Protein AF-A0A8E0IDE2-F1 (afdb_monomer)

Sequence (45 aa):
VDLKLNEEDILNWLQKGAQPSDTVRNLLGSKGIMQKYHEARFAKK

Secondary structure (DSSP, 8-state):
------HHHHHHHHHTT----HHHHHHHHHTTHHHHHHHHHHTT-

InterPro domains:
  IPR023803 Small ribosomal subunit protein bS16 domain superfamily [G3DSA:3.30.1320.10] (1-45)
  IPR023803 Small ribosomal subunit protein bS16 domain superfamily [SSF54565] (3-41)

Nearest PDB structures (foldseek):
  7p7u-assembly1_q  TM=1.012E+00  e=3.217E-03  Enterococcus faecalis
  8ced-assembly1_P  TM=9.354E-01  e=2.017E-03  Bacillus subtilis subsp. subtilis str. 168
  8cdv-assembly1_P  TM=9.435E-01  e=2.356E-03  Bacillus subtilis subsp. subtilis str. 168
  8p2f-assembly1_q  TM=9.431E-01  e=6.480E-03  Staphylococcus aureus subsp. aureus NCTC 8325
  8uu6-assembly1_p  TM=9.147E-01  e=8.184E-03  Listeria innocua

Mean predicted aligned error: 5.11 Å

Organism: NCBI:txid1256200

Structure (mmCIF, N/CA/C/O backbone):
data_AF-A0A8E0IDE2-F1
#
_e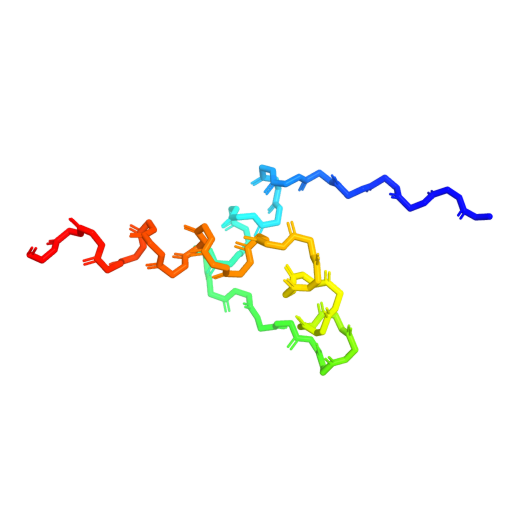ntry.id   AF-A0A8E0IDE2-F1
#
loop_
_atom_site.group_PDB
_atom_site.id
_atom_site.type_symbol
_atom_site.label_atom_id
_atom_site.label_alt_id
_atom_site.label_comp_id
_atom_site.label_asym_id
_atom_site.label_entity_id
_atom_site.label_seq_id
_atom_site.pdbx_PDB_ins_code
_atom_site.Cartn_x
_atom_site.Cartn_y
_atom_site.Cartn_z
_atom_site.occupancy
_atom_site.B_iso_or_equiv
_atom_site.auth_seq_id
_atom_site.auth_comp_id
_atom_site.auth_asym_id
_atom_site.auth_atom_id
_atom_site.pdbx_PDB_model_num
ATOM 1 N N . VAL A 1 1 ? 4.165 -7.980 -21.982 1.00 46.28 1 VAL A N 1
ATOM 2 C CA . VAL A 1 1 ? 4.529 -8.176 -20.560 1.00 46.28 1 VAL A CA 1
ATOM 3 C C . VAL A 1 1 ? 3.230 -8.304 -19.797 1.00 46.28 1 VAL A C 1
ATOM 5 O O . VAL A 1 1 ? 2.503 -7.324 -19.720 1.00 46.28 1 VAL A O 1
ATOM 8 N N . ASP A 1 2 ? 2.891 -9.509 -19.350 1.00 54.28 2 ASP A N 1
ATOM 9 C CA . ASP A 1 2 ? 1.652 -9.756 -18.610 1.00 54.28 2 ASP A CA 1
ATOM 10 C C . ASP A 1 2 ? 1.926 -9.508 -17.121 1.00 54.28 2 ASP A C 1
ATOM 12 O O . ASP A 1 2 ? 2.717 -10.218 -16.495 1.00 54.28 2 ASP A O 1
ATOM 16 N N . LEU A 1 3 ? 1.372 -8.425 -16.575 1.00 65.88 3 LEU A N 1
ATOM 17 C CA . LEU A 1 3 ? 1.550 -8.049 -15.172 1.00 65.88 3 LEU A CA 1
ATOM 18 C C . LEU A 1 3 ? 0.572 -8.855 -14.311 1.00 65.88 3 LEU A C 1
ATOM 20 O O . LEU A 1 3 ? -0.557 -8.427 -14.070 1.00 65.88 3 LEU A O 1
ATOM 24 N N . LYS A 1 4 ? 1.018 -10.019 -13.832 1.00 71.44 4 LYS A N 1
ATOM 25 C CA . LYS A 1 4 ? 0.297 -10.801 -12.821 1.00 71.44 4 LYS A CA 1
ATOM 26 C C . LYS A 1 4 ? 0.425 -10.107 -11.462 1.00 71.44 4 LYS A C 1
ATOM 28 O O . LYS A 1 4 ? 1.442 -10.233 -10.788 1.00 71.44 4 LYS A O 1
ATOM 33 N N . LEU A 1 5 ? -0.586 -9.324 -11.093 1.00 73.62 5 LEU A N 1
ATOM 34 C CA . LEU A 1 5 ? -0.688 -8.691 -9.778 1.00 73.62 5 LEU A CA 1
ATOM 35 C C . LEU A 1 5 ? -1.464 -9.617 -8.839 1.00 73.62 5 LEU A C 1
ATOM 37 O O . LEU A 1 5 ? -2.678 -9.754 -8.973 1.00 73.62 5 LEU A O 1
ATOM 41 N N . ASN A 1 6 ? -0.767 -10.233 -7.886 1.00 84.00 6 ASN A N 1
ATOM 42 C CA . ASN A 1 6 ? -1.400 -10.994 -6.813 1.00 84.00 6 ASN A CA 1
ATOM 43 C C . ASN A 1 6 ? -1.871 -10.023 -5.725 1.00 84.00 6 ASN A C 1
ATOM 45 O O . ASN A 1 6 ? -1.064 -9.512 -4.949 1.00 84.00 6 ASN A O 1
ATOM 49 N N . GLU A 1 7 ? -3.175 -9.750 -5.670 1.00 84.81 7 GLU A N 1
ATOM 50 C CA . GLU A 1 7 ? -3.744 -8.808 -4.695 1.00 84.81 7 GLU A CA 1
ATOM 51 C C . GLU A 1 7 ? -3.447 -9.215 -3.243 1.00 84.81 7 GLU A C 1
ATOM 53 O O . GLU A 1 7 ? -3.166 -8.355 -2.410 1.00 84.81 7 GLU A O 1
ATOM 58 N N . GLU A 1 8 ? -3.451 -10.516 -2.949 1.00 85.19 8 GLU A N 1
ATOM 59 C CA . GLU A 1 8 ? -3.212 -11.066 -1.609 1.00 85.19 8 GLU A CA 1
ATOM 60 C C . GLU A 1 8 ? -1.797 -10.766 -1.093 1.00 85.19 8 GLU A C 1
ATOM 62 O O . GLU A 1 8 ? -1.630 -10.261 0.021 1.00 85.19 8 GLU A O 1
ATOM 67 N N . ASP A 1 9 ? -0.780 -11.006 -1.924 1.00 88.12 9 ASP A N 1
ATOM 68 C CA . ASP A 1 9 ? 0.622 -10.742 -1.584 1.00 88.12 9 ASP A CA 1
ATOM 69 C C . ASP A 1 9 ? 0.868 -9.245 -1.372 1.00 88.12 9 ASP A C 1
ATOM 71 O O . ASP A 1 9 ? 1.531 -8.832 -0.417 1.00 88.12 9 ASP A O 1
ATOM 75 N N . ILE A 1 10 ? 0.276 -8.415 -2.235 1.00 88.56 10 ILE A N 1
ATOM 76 C CA . ILE A 1 10 ? 0.390 -6.958 -2.163 1.00 88.56 10 ILE A CA 1
ATOM 77 C C . ILE A 1 10 ? -0.247 -6.439 -0.872 1.00 88.56 10 ILE A C 1
ATOM 79 O O . ILE A 1 10 ? 0.365 -5.643 -0.160 1.00 88.56 10 ILE A O 1
ATOM 83 N N . LEU A 1 11 ? -1.454 -6.902 -0.535 1.00 87.31 11 LEU A N 1
ATOM 84 C CA . LEU A 1 11 ? -2.128 -6.527 0.708 1.00 87.31 11 LEU A CA 1
ATOM 85 C C . LEU A 1 11 ? -1.318 -6.959 1.936 1.00 87.31 11 LEU A C 1
ATOM 87 O O . LEU A 1 11 ? -1.176 -6.168 2.869 1.00 87.31 11 LEU A O 1
ATOM 91 N N . ASN A 1 12 ? -0.731 -8.158 1.919 1.00 90.00 12 ASN A N 1
ATOM 92 C CA . ASN A 1 12 ? 0.142 -8.645 2.987 1.00 90.00 12 ASN A CA 1
ATOM 93 C C . ASN A 1 12 ? 1.369 -7.734 3.180 1.00 90.00 12 ASN A C 1
ATOM 95 O O . ASN A 1 12 ? 1.714 -7.372 4.305 1.00 90.00 12 ASN A O 1
ATOM 99 N N . TRP A 1 13 ? 2.016 -7.300 2.095 1.00 89.69 13 TRP A N 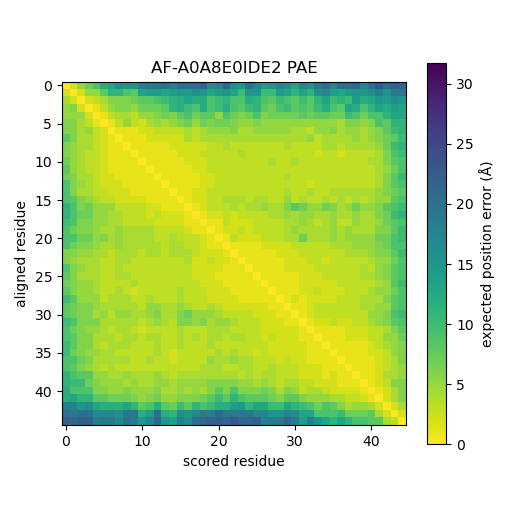1
ATOM 100 C CA . TRP A 1 13 ? 3.142 -6.363 2.168 1.00 89.69 13 TRP A CA 1
ATOM 101 C C . TRP A 1 13 ? 2.730 -4.985 2.681 1.00 89.69 13 TRP A C 1
ATOM 103 O O . TRP A 1 13 ? 3.398 -4.436 3.557 1.00 89.69 13 TRP A O 1
ATOM 113 N N 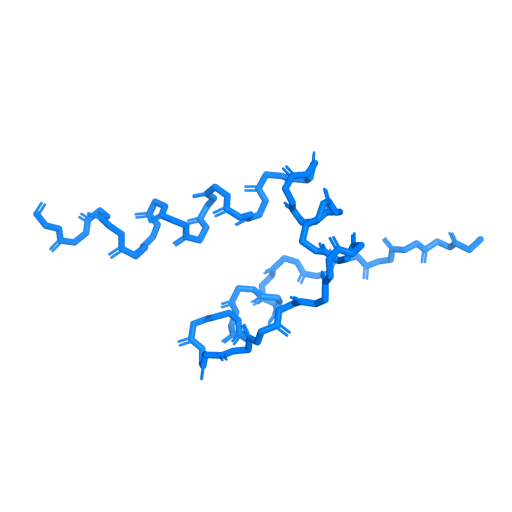. LEU A 1 14 ? 1.614 -4.442 2.195 1.00 88.38 14 LEU A N 1
ATOM 114 C CA . LEU A 1 14 ? 1.092 -3.156 2.661 1.00 88.38 14 LEU A CA 1
ATOM 115 C C . LEU A 1 14 ? 0.746 -3.199 4.157 1.00 88.38 14 LEU A C 1
ATOM 117 O O . LEU A 1 14 ? 1.092 -2.273 4.889 1.00 88.38 14 LEU A O 1
ATOM 121 N N . GLN A 1 15 ? 0.150 -4.295 4.641 1.00 86.44 15 GLN A N 1
ATOM 122 C CA . GLN A 1 15 ? -0.130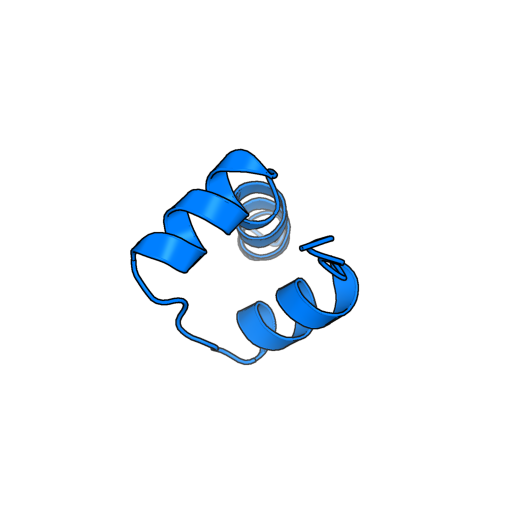 -4.503 6.067 1.00 86.44 15 GLN A CA 1
ATOM 123 C C . GLN A 1 15 ? 1.139 -4.596 6.919 1.00 86.44 15 GLN A C 1
ATOM 125 O O . GLN A 1 15 ? 1.153 -4.098 8.045 1.00 86.44 15 GLN A O 1
ATOM 130 N N . LYS A 1 16 ? 2.213 -5.182 6.380 1.00 90.19 16 LYS A N 1
ATOM 131 C CA . LYS A 1 16 ? 3.533 -5.247 7.028 1.00 90.19 16 LYS A CA 1
ATOM 132 C C . LYS A 1 16 ? 4.295 -3.914 7.015 1.00 90.19 16 LYS A C 1
ATOM 134 O O . LYS A 1 16 ? 5.346 -3.829 7.640 1.00 90.19 16 LYS A O 1
ATOM 139 N N . GLY A 1 17 ? 3.781 -2.882 6.341 1.00 86.75 17 GLY A N 1
ATOM 140 C CA . GLY A 1 17 ? 4.396 -1.552 6.279 1.00 86.75 17 GLY A CA 1
ATOM 141 C C . GLY A 1 17 ? 5.232 -1.291 5.025 1.00 86.75 17 GLY A C 1
ATOM 142 O O . GLY A 1 17 ? 6.048 -0.371 5.022 1.00 86.75 17 GLY A O 1
ATOM 143 N N . ALA A 1 18 ? 5.049 -2.070 3.955 1.00 89.88 18 ALA A N 1
ATOM 144 C CA . ALA A 1 18 ? 5.706 -1.796 2.683 1.00 89.88 18 ALA A CA 1
ATOM 145 C C . ALA A 1 18 ? 5.297 -0.421 2.133 1.00 89.88 18 ALA A C 1
ATOM 147 O O . ALA A 1 18 ? 4.113 -0.079 2.080 1.00 89.88 18 ALA A O 1
ATOM 148 N N . GLN A 1 19 ? 6.285 0.352 1.681 1.00 88.12 19 GLN A N 1
ATOM 149 C CA . GLN A 1 19 ? 6.055 1.622 1.005 1.00 88.12 19 GLN A CA 1
ATOM 150 C C . GLN A 1 19 ? 6.143 1.436 -0.515 1.00 88.12 19 GLN A C 1
ATOM 152 O O . GLN A 1 19 ? 7.224 1.146 -1.029 1.00 88.12 19 GLN A O 1
ATOM 157 N N . PRO A 1 20 ? 5.035 1.603 -1.258 1.00 89.06 20 PRO A N 1
ATOM 158 C CA . PRO A 1 20 ? 5.085 1.578 -2.712 1.00 89.06 20 PRO A CA 1
ATOM 159 C C . PRO A 1 20 ? 5.722 2.864 -3.254 1.00 89.06 20 PRO A C 1
ATOM 161 O O . PRO A 1 20 ? 5.468 3.958 -2.744 1.00 89.06 20 PRO A O 1
ATOM 164 N N . SER A 1 21 ? 6.502 2.733 -4.327 1.00 90.75 21 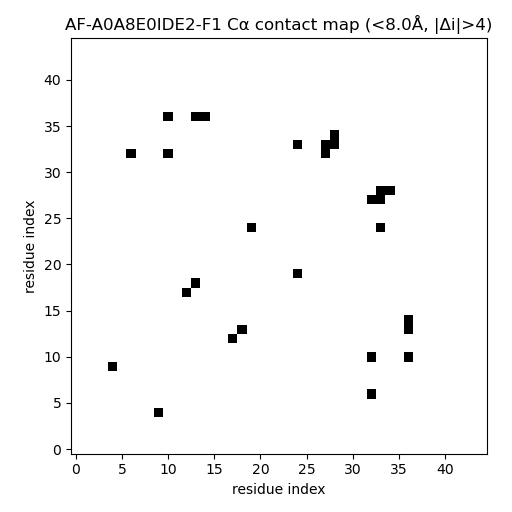SER A N 1
ATOM 165 C CA . SER A 1 21 ? 6.998 3.860 -5.128 1.00 90.75 21 SER A CA 1
ATOM 166 C C . SER A 1 21 ? 5.849 4.601 -5.823 1.00 90.75 21 SER A C 1
ATOM 168 O O . SER A 1 21 ? 4.759 4.049 -5.974 1.00 90.75 21 SER A O 1
ATOM 170 N N . ASP A 1 22 ? 6.076 5.822 -6.308 1.00 89.50 22 ASP A N 1
ATOM 171 C CA . ASP A 1 22 ? 5.001 6.677 -6.842 1.00 89.50 22 ASP A CA 1
ATOM 172 C C . ASP A 1 22 ? 4.251 6.058 -8.029 1.00 89.50 22 ASP A C 1
ATOM 174 O O . ASP A 1 22 ? 3.019 6.026 -8.047 1.00 89.50 22 ASP A O 1
ATOM 178 N N . THR A 1 23 ? 4.973 5.456 -8.977 1.00 90.38 23 THR A N 1
ATOM 179 C CA . THR A 1 23 ? 4.367 4.738 -10.110 1.00 90.38 23 THR A CA 1
ATOM 180 C C . THR A 1 23 ? 3.571 3.514 -9.651 1.00 90.38 23 THR A C 1
ATOM 182 O O . THR A 1 23 ? 2.488 3.243 -10.169 1.00 90.38 23 THR A O 1
ATOM 185 N N . VAL A 1 24 ? 4.075 2.790 -8.646 1.00 88.44 24 VAL A N 1
ATOM 186 C CA . VAL A 1 24 ? 3.412 1.603 -8.087 1.00 88.44 24 VAL A CA 1
ATOM 187 C C . VAL A 1 24 ? 2.155 2.011 -7.326 1.00 88.44 24 VAL A C 1
ATOM 189 O O . VAL A 1 24 ? 1.123 1.372 -7.480 1.00 88.44 24 VAL A O 1
ATOM 192 N N . ARG A 1 25 ? 2.183 3.115 -6.575 1.00 88.94 25 ARG A N 1
ATOM 193 C CA . ARG A 1 25 ? 1.004 3.649 -5.884 1.00 88.94 25 ARG A CA 1
ATOM 194 C C . ARG A 1 25 ? -0.112 3.995 -6.869 1.00 88.94 25 ARG A C 1
ATOM 196 O O . ARG A 1 25 ? -1.255 3.620 -6.626 1.00 88.94 25 ARG A O 1
ATOM 203 N N . ASN A 1 26 ? 0.221 4.628 -7.995 1.00 90.31 26 ASN A N 1
ATOM 204 C CA . ASN A 1 26 ? -0.751 4.925 -9.053 1.00 90.31 26 ASN A CA 1
ATOM 205 C C . ASN A 1 26 ? -1.319 3.648 -9.691 1.00 90.31 26 ASN A C 1
ATOM 207 O O . ASN A 1 26 ? -2.516 3.578 -9.962 1.00 90.31 26 ASN A O 1
ATOM 211 N N . LEU A 1 27 ? -0.492 2.614 -9.876 1.00 89.25 27 LEU A N 1
ATOM 212 C CA . LEU A 1 27 ? -0.928 1.309 -10.384 1.00 89.25 27 LEU A CA 1
ATOM 213 C C . LEU A 1 27 ? -1.843 0.562 -9.396 1.00 89.25 27 LEU A C 1
ATOM 215 O O . LEU A 1 27 ? -2.863 0.004 -9.787 1.00 89.25 27 LEU A O 1
ATOM 219 N N . LEU A 1 28 ? -1.505 0.560 -8.107 1.00 88.69 28 LEU A N 1
ATOM 220 C CA . LEU A 1 28 ? -2.322 -0.064 -7.060 1.00 88.69 28 LEU A CA 1
ATOM 221 C C . LEU A 1 28 ? -3.628 0.702 -6.824 1.00 88.69 28 LEU A C 1
ATOM 223 O O . LEU A 1 28 ? -4.657 0.094 -6.524 1.00 88.69 28 LEU A O 1
ATOM 227 N N . GLY A 1 29 ? -3.592 2.027 -6.978 1.00 87.81 29 GLY A N 1
ATOM 228 C CA . GLY A 1 29 ? -4.7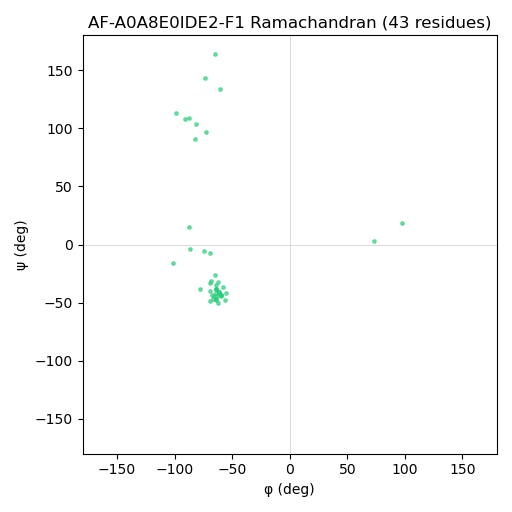63 2.896 -6.943 1.00 87.81 29 GLY A CA 1
ATOM 229 C C . GLY A 1 29 ? -5.704 2.642 -8.118 1.00 87.81 29 GLY A C 1
ATOM 230 O O . GLY A 1 29 ? -6.894 2.440 -7.901 1.00 87.81 29 GLY A O 1
ATOM 231 N N . SER A 1 30 ? -5.181 2.552 -9.346 1.00 86.88 30 SER A N 1
ATOM 232 C CA . SER A 1 30 ? -6.000 2.270 -10.536 1.00 86.88 30 SER A CA 1
ATOM 233 C C . SER A 1 30 ? -6.644 0.881 -10.510 1.00 86.88 30 SER A C 1
ATOM 235 O O . SER A 1 30 ? -7.705 0.679 -11.093 1.00 86.88 30 SER A O 1
ATOM 237 N N . LYS A 1 31 ? -6.036 -0.071 -9.793 1.00 86.00 31 LYS A N 1
ATOM 238 C CA . LYS A 1 31 ? -6.589 -1.409 -9.540 1.00 86.00 31 LYS A CA 1
ATOM 239 C C . LYS A 1 31 ? -7.521 -1.484 -8.321 1.00 86.00 31 LYS A C 1
AT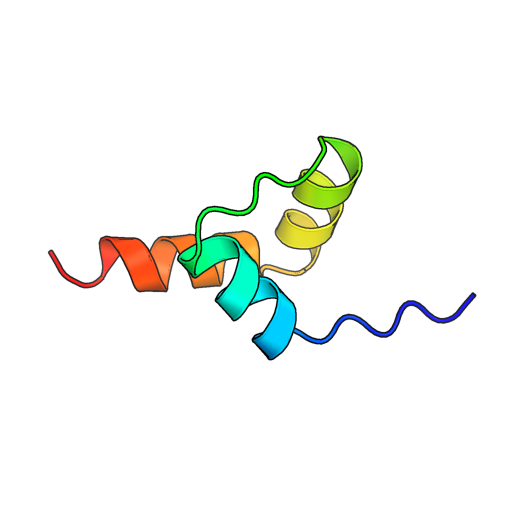OM 241 O O . LYS A 1 31 ? -8.065 -2.548 -8.056 1.00 86.00 31 LYS A O 1
ATOM 246 N N . GLY A 1 32 ? -7.694 -0.402 -7.558 1.00 87.38 32 GLY A N 1
ATOM 247 C CA . GLY A 1 32 ? -8.543 -0.375 -6.358 1.00 87.38 32 GLY A CA 1
ATOM 248 C C . GLY A 1 32 ? -7.970 -1.109 -5.134 1.00 87.38 32 GLY A C 1
ATOM 249 O O . GLY A 1 32 ? -8.603 -1.139 -4.081 1.00 87.38 32 GLY A O 1
ATOM 250 N N . ILE A 1 33 ? -6.752 -1.655 -5.215 1.00 87.62 33 ILE A N 1
ATOM 251 C CA . ILE A 1 33 ? -6.087 -2.363 -4.103 1.00 87.62 33 ILE A CA 1
ATOM 252 C C . ILE A 1 33 ? -5.826 -1.402 -2.939 1.00 87.62 33 ILE A C 1
ATOM 254 O O . ILE A 1 33 ? -5.983 -1.757 -1.772 1.00 87.62 33 ILE A O 1
ATOM 258 N N . MET A 1 34 ? -5.462 -0.158 -3.254 1.00 86.94 34 MET A N 1
ATOM 259 C CA . MET A 1 34 ? -5.159 0.854 -2.243 1.00 86.94 34 MET A CA 1
ATOM 260 C C . MET A 1 34 ? -6.402 1.291 -1.456 1.00 86.94 34 MET A C 1
ATOM 262 O O . MET A 1 34 ? -6.306 1.576 -0.262 1.00 86.94 34 MET A O 1
ATOM 266 N N . GLN A 1 35 ? -7.569 1.273 -2.108 1.00 88.19 35 GLN A N 1
ATOM 267 C CA . GLN A 1 35 ? -8.859 1.495 -1.464 1.00 88.19 35 GLN A CA 1
ATOM 268 C C . GLN A 1 35 ? -9.215 0.322 -0.544 1.00 88.19 35 GLN A C 1
ATOM 270 O O . GLN A 1 35 ? -9.479 0.556 0.631 1.00 88.19 35 GLN A O 1
ATOM 275 N N . LYS A 1 36 ? -9.102 -0.929 -1.018 1.00 86.81 36 LYS A N 1
ATOM 276 C CA . LYS A 1 36 ? -9.299 -2.129 -0.180 1.00 86.81 36 LYS A CA 1
ATOM 277 C C . LYS A 1 36 ? -8.389 -2.127 1.052 1.00 86.81 36 LYS A C 1
ATOM 279 O O . LYS A 1 36 ? -8.825 -2.456 2.151 1.00 86.81 36 LYS 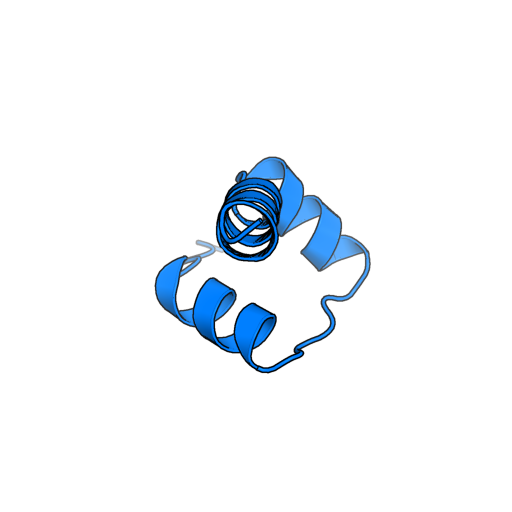A O 1
ATOM 284 N N . TYR A 1 37 ? -7.122 -1.737 0.888 1.00 87.50 37 TYR A N 1
ATOM 285 C CA . TYR A 1 37 ? -6.184 -1.605 2.003 1.00 87.50 37 TYR A CA 1
ATOM 286 C C . TYR A 1 37 ? -6.629 -0.534 3.009 1.00 87.50 37 TYR A C 1
ATOM 288 O O . TYR A 1 37 ? -6.572 -0.763 4.218 1.00 87.50 37 TYR A O 1
ATOM 296 N N . HIS A 1 38 ? -7.080 0.626 2.521 1.00 87.38 38 HIS A N 1
ATOM 297 C CA . HIS A 1 38 ? -7.600 1.697 3.365 1.00 87.38 38 HIS A CA 1
ATOM 298 C C . HIS A 1 38 ? -8.853 1.240 4.127 1.00 87.38 38 HIS A C 1
ATOM 300 O O . HIS A 1 38 ? -8.885 1.326 5.350 1.00 87.38 38 HIS A O 1
ATOM 306 N N . GLU A 1 39 ? -9.836 0.657 3.445 1.00 86.81 39 GLU A N 1
ATOM 307 C CA . GLU A 1 39 ? -11.037 0.089 4.064 1.00 86.81 39 GLU A CA 1
ATOM 308 C C . GLU A 1 39 ? -10.673 -0.961 5.123 1.00 86.81 39 GLU A C 1
ATOM 310 O O . GLU A 1 39 ? -11.111 -0.853 6.262 1.00 86.81 39 GLU A O 1
ATOM 315 N N . ALA A 1 40 ? -9.777 -1.905 4.826 1.00 86.06 40 ALA A N 1
ATOM 316 C CA . ALA A 1 40 ? -9.341 -2.919 5.790 1.00 86.06 40 ALA A CA 1
ATOM 317 C C . ALA A 1 40 ? -8.624 -2.334 7.026 1.00 86.06 40 ALA A C 1
ATOM 319 O O . ALA A 1 40 ? -8.721 -2.887 8.124 1.00 86.06 40 ALA A O 1
ATOM 320 N N . ARG A 1 41 ? -7.893 -1.222 6.868 1.00 82.81 41 ARG A N 1
ATOM 321 C CA . ARG A 1 41 ? -7.199 -0.526 7.966 1.00 82.81 41 ARG A CA 1
ATOM 322 C C . ARG A 1 41 ? -8.143 0.321 8.818 1.00 82.81 41 ARG A C 1
ATOM 324 O O . ARG A 1 41 ? -7.948 0.383 10.029 1.00 82.81 41 ARG A O 1
ATOM 331 N N . PHE A 1 42 ? -9.121 0.980 8.200 1.00 79.62 42 PHE A N 1
ATOM 332 C CA . PHE A 1 42 ? -9.981 1.975 8.848 1.00 79.62 42 PHE A CA 1
ATOM 333 C C . PHE A 1 42 ? -11.374 1.452 9.228 1.00 79.62 42 PHE A C 1
ATOM 335 O O . PHE A 1 42 ? -12.008 2.050 10.089 1.00 79.62 42 PHE A O 1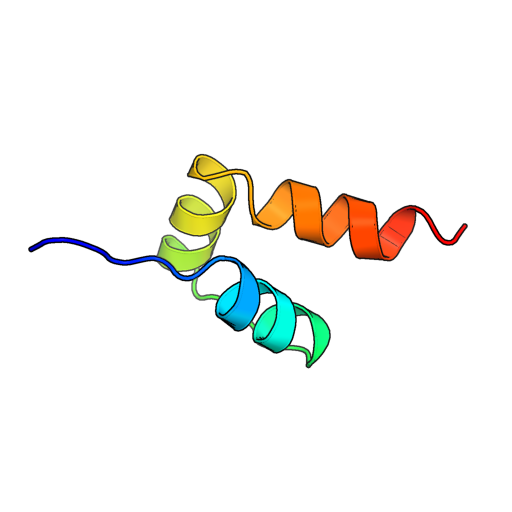
ATOM 342 N N . ALA A 1 43 ? -11.824 0.311 8.696 1.00 72.44 43 ALA A N 1
ATOM 343 C CA . ALA A 1 43 ? -13.088 -0.332 9.081 1.00 72.44 43 ALA A CA 1
ATOM 344 C C . ALA A 1 43 ? -13.084 -0.920 10.506 1.00 72.44 43 ALA A C 1
ATOM 346 O O . ALA A 1 43 ? -14.117 -1.370 10.987 1.00 72.44 43 ALA A O 1
ATOM 347 N N . LYS A 1 44 ? -11.936 -0.932 11.197 1.00 58.44 44 LYS A N 1
ATOM 348 C CA . LYS A 1 44 ? -11.819 -1.352 12.605 1.00 58.44 44 LYS A CA 1
ATOM 349 C C . LYS A 1 44 ? -12.071 -0.225 13.621 1.00 58.44 44 LYS A C 1
ATOM 351 O O . LYS A 1 44 ? -11.688 -0.383 14.779 1.00 58.44 44 LYS A O 1
ATOM 356 N N . LYS A 1 45 ? -12.651 0.903 13.208 1.00 49.16 45 LYS A N 1
ATOM 357 C CA . LYS A 1 45 ? -12.961 2.022 14.104 1.00 49.16 45 LYS A CA 1
ATOM 358 C C . LYS A 1 45 ? -14.447 2.120 14.409 1.00 49.16 45 LYS A C 1
ATOM 360 O O . LYS A 1 45 ? -15.242 1.869 13.481 1.00 49.16 45 LYS A O 1
#

Foldseek 3Di:
DDDPDDLVVVLVCVVVPDDDDPVVVVVCVVVCSVVVSVCVVPVVD

Solvent-accessible surface area (backbone atoms only — not comparable to full-atom values): 2865 Å² total; per-residue (Å²): 136,85,84,84,77,59,65,66,63,52,49,54,39,49,74,74,64,56,80,71,52,74,71,52,45,53,52,36,46,78,69,44,51,52,54,54,51,47,48,68,68,56,69,82,111

pLDDT: mean 82.94, std 11.06, range [46.28, 90.75]

Radius of gyration: 10.8 Å; Cα contacts (8 Å, |Δi|>4): 14; chains: 1; bounding box: 20×18×35 Å